Protein AF-A0A6J7S7T4-F1 (afdb_monomer_lite)

InterPro domains:
  IPR004360 Glyoxalase/fosfomycin resistance/dioxygenase domain [PF00903] (2-105)
  IPR029068 Glyoxalase/Bleomycin resistance protein/Dihydroxybiphenyl dioxygenase [G3DSA:3.10.180.10] (1-123)
  IPR029068 Glyoxalase/Bleomycin resistance protein/Dihydroxybiphenyl dioxygenase [SSF54593] (2-118)

Organism: NCBI:txid449393

pLDDT: mean 90.46, std 8.48, range [56.72, 97.5]

Foldseek 3Di:
DFADPVLQCCQCVVLVVWAWDDWDKDADDVSCVVVVHDHGKMKIKIKTAHPPRPVRIDIDIHIDNHDDDDPPPDPDDQAEDEGEDQDQVSSVVSCVVSVWADPDPQWTQHGPRHIYGYHHDHD

Structure (mmCIF, N/CA/C/O backbone):
data_AF-A0A6J7S7T4-F1
#
_entry.id   AF-A0A6J7S7T4-F1
#
loop_
_atom_site.group_PDB
_atom_site.id
_atom_site.type_symbol
_atom_site.label_atom_id
_atom_site.label_alt_id
_atom_site.label_comp_id
_atom_site.label_asym_id
_atom_site.label_entity_id
_atom_site.label_seq_id
_atom_site.pdbx_PDB_ins_code
_atom_site.Cartn_x
_atom_site.Cartn_y
_atom_site.Cartn_z
_atom_site.occupancy
_atom_site.B_iso_or_equiv
_atom_site.auth_seq_id
_atom_site.auth_comp_id
_atom_site.auth_asym_id
_atom_site.auth_atom_id
_atom_site.pdbx_PDB_model_num
ATOM 1 N N . MET A 1 1 ? 7.032 -1.133 -2.677 1.00 86.56 1 MET A N 1
ATOM 2 C CA . MET A 1 1 ? 7.045 -1.906 -3.933 1.00 86.56 1 MET A CA 1
ATOM 3 C C . MET A 1 1 ? 5.942 -2.928 -3.867 1.00 86.56 1 MET A C 1
ATOM 5 O O . MET A 1 1 ? 5.854 -3.597 -2.847 1.00 86.56 1 MET A O 1
ATOM 9 N N . VAL A 1 2 ? 5.114 -3.014 -4.901 1.00 89.94 2 VAL A N 1
ATOM 10 C CA . VAL A 1 2 ? 4.042 -4.012 -5.020 1.00 89.94 2 VAL A CA 1
ATOM 11 C C . VAL A 1 2 ? 4.077 -4.605 -6.422 1.00 89.94 2 VAL A C 1
ATOM 13 O O . VAL A 1 2 ? 4.556 -3.954 -7.348 1.00 89.94 2 VAL A O 1
ATOM 16 N N . GLU A 1 3 ? 3.615 -5.841 -6.576 1.00 88.12 3 GLU A N 1
ATOM 17 C CA . GLU A 1 3 ? 3.500 -6.459 -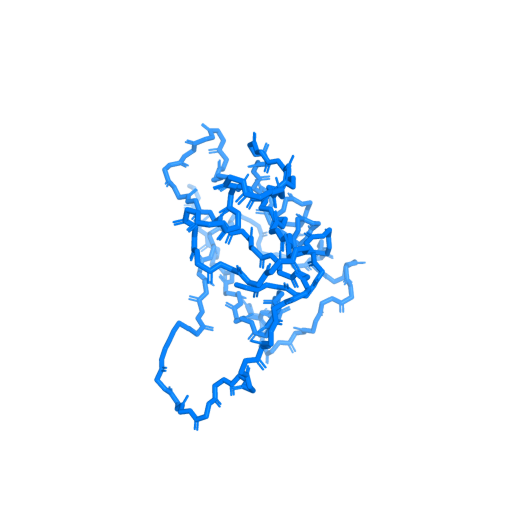7.902 1.00 88.12 3 GLU A CA 1
ATOM 18 C C . GLU A 1 3 ? 2.234 -5.977 -8.608 1.00 88.12 3 GLU A C 1
ATOM 20 O O . GLU A 1 3 ? 2.299 -5.554 -9.760 1.00 88.12 3 GLU A O 1
ATOM 25 N N . ASP A 1 4 ? 1.127 -5.944 -7.866 1.00 91.31 4 ASP A N 1
ATOM 26 C CA . ASP A 1 4 ? -0.177 -5.472 -8.307 1.00 91.31 4 ASP A CA 1
ATOM 27 C C . ASP A 1 4 ? -0.539 -4.162 -7.582 1.00 91.31 4 ASP A C 1
ATOM 29 O O . ASP A 1 4 ? -0.734 -4.121 -6.362 1.00 91.31 4 ASP A O 1
ATOM 33 N N . VAL A 1 5 ? -0.576 -3.063 -8.341 1.00 95.69 5 VAL A N 1
ATOM 34 C CA . VAL A 1 5 ? -0.928 -1.733 -7.821 1.00 95.69 5 VAL A CA 1
ATOM 35 C C . VAL A 1 5 ? -2.427 -1.626 -7.558 1.00 95.69 5 VAL A C 1
ATOM 37 O O . VAL A 1 5 ? -2.815 -0.977 -6.589 1.00 95.69 5 VAL A O 1
ATOM 40 N N . ASP A 1 6 ? -3.267 -2.279 -8.359 1.00 95.06 6 ASP A N 1
ATOM 41 C CA . ASP A 1 6 ? -4.720 -2.218 -8.209 1.00 95.06 6 ASP A CA 1
ATOM 42 C C . ASP A 1 6 ? -5.155 -2.923 -6.924 1.00 95.06 6 ASP A C 1
ATOM 44 O O . ASP A 1 6 ? -5.933 -2.367 -6.144 1.00 95.06 6 ASP A O 1
ATOM 48 N N . GLN A 1 7 ? -4.562 -4.086 -6.633 1.00 93.94 7 GLN A N 1
ATOM 49 C CA . GLN A 1 7 ? -4.757 -4.776 -5.359 1.00 93.94 7 GLN A CA 1
ATOM 50 C C . GLN A 1 7 ? -4.326 -3.896 -4.176 1.00 93.94 7 GLN A C 1
ATOM 52 O O . GLN A 1 7 ? -5.034 -3.805 -3.170 1.00 93.94 7 GLN A O 1
ATOM 57 N N . ALA A 1 8 ? -3.182 -3.213 -4.287 1.00 95.56 8 ALA A N 1
ATOM 58 C CA . ALA A 1 8 ? -2.694 -2.339 -3.225 1.00 95.56 8 ALA A CA 1
ATOM 59 C C . ALA A 1 8 ? -3.595 -1.114 -3.007 1.00 95.56 8 ALA A C 1
ATOM 61 O O . ALA A 1 8 ? -3.869 -0.741 -1.863 1.00 95.56 8 ALA A O 1
ATOM 62 N N . ILE A 1 9 ? -4.099 -0.513 -4.089 1.00 96.12 9 ILE A N 1
ATOM 63 C CA . ILE A 1 9 ? -5.076 0.574 -4.018 1.00 96.12 9 ILE A CA 1
ATOM 64 C C . ILE A 1 9 ? -6.353 0.080 -3.340 1.00 96.12 9 ILE A C 1
ATOM 66 O O . ILE A 1 9 ? -6.806 0.742 -2.411 1.00 96.12 9 ILE A O 1
ATOM 70 N N . ALA A 1 10 ? -6.919 -1.057 -3.752 1.00 95.25 10 ALA A N 1
ATOM 71 C CA . ALA A 1 10 ? -8.136 -1.600 -3.147 1.00 95.25 10 ALA A CA 1
ATOM 72 C C . ALA A 1 10 ? -7.955 -1.838 -1.639 1.00 95.25 10 ALA A C 1
ATOM 74 O O . ALA A 1 10 ? -8.772 -1.396 -0.831 1.00 95.25 10 ALA A O 1
ATOM 75 N N . PHE A 1 11 ? -6.825 -2.430 -1.242 1.00 96.00 11 PHE A N 1
ATOM 76 C CA . PHE A 1 11 ? -6.500 -2.672 0.162 1.00 96.00 11 PHE A CA 1
ATOM 77 C C . PHE A 1 11 ? -6.512 -1.380 0.996 1.00 96.00 11 PHE A C 1
ATOM 79 O O . PHE A 1 11 ? -7.217 -1.282 2.000 1.00 96.00 11 PHE A O 1
ATOM 86 N N . PHE A 1 12 ? -5.752 -0.358 0.595 1.00 95.50 12 PHE A N 1
ATOM 87 C CA . PHE A 1 12 ? -5.589 0.843 1.421 1.00 95.50 12 PHE A CA 1
ATOM 88 C C . PHE A 1 12 ? -6.704 1.880 1.234 1.00 95.50 12 PHE A C 1
ATOM 90 O O . PHE A 1 12 ? -7.017 2.604 2.180 1.00 95.50 12 PHE A O 1
ATOM 97 N N . ARG A 1 13 ? -7.317 1.962 0.048 1.00 94.62 13 ARG A N 1
ATOM 98 C CA . ARG A 1 13 ? -8.420 2.887 -0.251 1.00 94.62 13 ARG A CA 1
ATOM 99 C C . ARG A 1 13 ? -9.757 2.332 0.221 1.00 94.62 13 ARG A C 1
ATOM 101 O O . ARG A 1 13 ? -10.435 2.986 1.007 1.00 94.62 13 ARG A O 1
ATOM 108 N N . ASP A 1 14 ? -10.127 1.148 -0.259 1.00 93.50 14 ASP A N 1
ATOM 109 C CA . ASP A 1 14 ? -11.489 0.634 -0.109 1.00 93.50 14 ASP A CA 1
ATOM 110 C C . ASP A 1 14 ? -11.710 0.019 1.278 1.00 93.50 14 ASP A C 1
ATOM 112 O O . ASP A 1 14 ? -12.694 0.349 1.939 1.00 93.50 14 ASP A O 1
ATOM 116 N N . ALA A 1 15 ? -10.761 -0.782 1.775 1.00 92.88 15 ALA A N 1
ATOM 117 C CA . ALA A 1 15 ? -10.825 -1.311 3.141 1.00 92.88 15 ALA A CA 1
ATOM 118 C C . ALA A 1 15 ? -10.173 -0.376 4.175 1.00 92.88 15 ALA A C 1
ATOM 120 O O . ALA A 1 15 ? -10.724 -0.156 5.254 1.00 92.88 15 ALA A O 1
ATOM 121 N N . GLY A 1 16 ? -9.022 0.214 3.839 1.00 92.69 16 GLY A N 1
ATOM 122 C CA . GLY A 1 16 ? -8.248 1.072 4.744 1.00 92.69 16 GLY A CA 1
ATOM 123 C C . GLY A 1 16 ? -8.729 2.523 4.875 1.00 92.69 16 GLY A C 1
ATOM 124 O O . GLY A 1 16 ? -8.212 3.255 5.719 1.00 92.69 16 GLY A O 1
ATOM 125 N N . GLY A 1 17 ? -9.689 2.964 4.056 1.00 92.44 17 GLY A N 1
ATOM 126 C CA . GLY A 1 17 ? -10.276 4.307 4.133 1.00 92.44 17 GLY A CA 1
ATOM 127 C C . GLY A 1 17 ? -9.344 5.455 3.719 1.00 92.44 17 GLY A C 1
ATOM 128 O O . GLY A 1 17 ? -9.637 6.620 3.996 1.00 92.44 17 GLY A 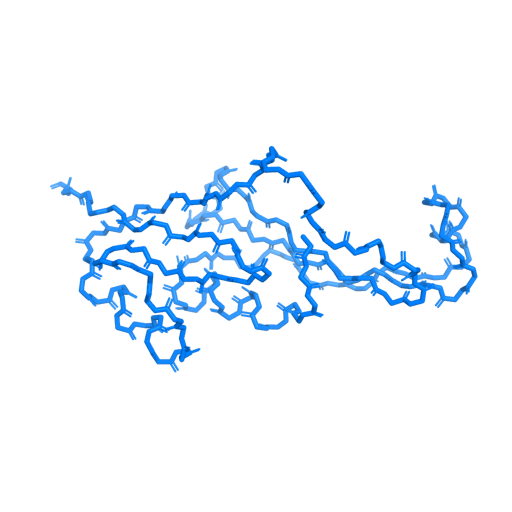O 1
ATOM 129 N N . MET A 1 18 ? -8.211 5.163 3.074 1.00 94.50 18 MET A N 1
ATOM 130 C CA . MET A 1 18 ? -7.329 6.192 2.520 1.00 94.50 18 MET A CA 1
ATOM 131 C C . MET A 1 18 ? -7.901 6.788 1.229 1.00 94.50 18 MET A C 1
ATOM 133 O O . MET A 1 18 ? -8.746 6.206 0.558 1.00 94.50 18 MET A O 1
ATOM 137 N N . THR A 1 19 ? -7.415 7.966 0.842 1.00 94.75 19 THR A N 1
ATOM 138 C CA . THR A 1 19 ? -7.809 8.645 -0.399 1.00 94.75 19 THR A CA 1
ATOM 139 C C . THR A 1 19 ? -6.722 8.504 -1.457 1.00 94.75 19 THR A C 1
ATOM 141 O O . THR A 1 19 ? -5.588 8.921 -1.223 1.00 94.75 19 THR A O 1
ATOM 144 N N . LEU A 1 20 ? -7.068 7.980 -2.637 1.00 95.31 20 LEU A N 1
ATOM 145 C CA . LEU A 1 20 ? -6.192 7.990 -3.813 1.00 95.31 20 LEU A CA 1
ATOM 146 C C . LEU A 1 20 ? -6.051 9.423 -4.348 1.00 95.31 20 LEU A C 1
ATOM 148 O O . LEU A 1 20 ? -7.042 10.073 -4.671 1.00 95.31 20 LEU A O 1
ATOM 152 N N . LEU A 1 21 ? -4.817 9.916 -4.422 1.00 95.06 21 LEU A N 1
ATOM 153 C CA . LEU A 1 21 ? -4.485 11.250 -4.924 1.00 95.06 21 LEU A CA 1
ATOM 154 C C . LEU A 1 21 ? -4.009 11.226 -6.377 1.00 95.06 21 LEU A C 1
ATOM 156 O O . LEU A 1 21 ? -4.266 12.173 -7.116 1.00 95.06 21 LEU A O 1
ATOM 160 N N . PHE A 1 22 ? -3.286 10.177 -6.763 1.00 95.38 22 PHE A N 1
ATOM 161 C CA . PHE A 1 22 ? -2.698 10.018 -8.089 1.00 95.38 22 PHE A CA 1
ATOM 162 C C . PHE A 1 22 ? -2.517 8.532 -8.401 1.00 95.38 22 PHE A C 1
ATOM 164 O O . PHE A 1 22 ? -2.124 7.780 -7.513 1.00 95.38 22 PHE A O 1
ATOM 171 N N . ASP A 1 23 ? -2.767 8.142 -9.648 1.00 97.19 23 ASP A N 1
ATOM 172 C CA . ASP A 1 23 ? -2.395 6.854 -10.242 1.00 97.19 23 ASP A CA 1
ATOM 173 C C . ASP A 1 23 ? -1.958 7.130 -11.682 1.00 97.19 23 ASP A C 1
ATOM 175 O O . ASP A 1 23 ? -2.681 7.787 -12.438 1.00 97.19 23 ASP A O 1
ATOM 179 N N . GLY A 1 24 ? -0.757 6.699 -12.046 1.00 96.31 24 GLY A N 1
ATOM 180 C CA . GLY A 1 24 ? -0.212 6.961 -13.367 1.00 96.31 24 GLY A CA 1
ATOM 181 C C . GLY A 1 24 ? 1.015 6.128 -13.688 1.00 96.31 24 GLY A C 1
ATOM 182 O O . GLY A 1 24 ? 1.668 5.566 -12.810 1.00 96.31 24 GLY A O 1
ATOM 183 N N . VAL A 1 25 ? 1.330 6.076 -14.979 1.00 96.50 25 VAL A N 1
ATOM 184 C CA . VAL A 1 25 ? 2.500 5.378 -15.513 1.00 96.50 25 VAL A CA 1
ATOM 185 C C . VAL A 1 25 ? 3.505 6.403 -16.025 1.00 96.50 25 VAL A C 1
ATOM 187 O O . VAL A 1 25 ? 3.160 7.298 -16.797 1.00 96.50 25 VAL A O 1
ATOM 190 N N . MET A 1 26 ? 4.750 6.262 -15.588 1.00 94.44 26 MET A N 1
ATOM 191 C CA . MET A 1 26 ? 5.906 6.995 -16.086 1.00 94.44 26 MET A CA 1
ATOM 192 C C . MET A 1 26 ? 6.721 6.064 -16.984 1.00 94.44 26 MET A C 1
ATOM 194 O O . MET A 1 26 ? 7.069 4.954 -16.581 1.00 94.44 26 MET A O 1
ATOM 198 N N . GLN A 1 27 ? 6.989 6.504 -18.211 1.00 95.31 27 GLN A N 1
ATOM 199 C CA . GLN A 1 27 ? 7.669 5.711 -19.237 1.00 95.31 27 GLN A CA 1
ATOM 200 C C . GLN A 1 27 ? 8.296 6.611 -20.308 1.00 95.31 27 GLN A C 1
ATOM 202 O O . GLN A 1 27 ? 7.928 7.786 -20.427 1.00 95.31 27 GLN A O 1
ATOM 207 N N . GLY A 1 28 ? 9.173 6.030 -21.128 1.00 95.06 28 GLY A N 1
ATOM 208 C CA . GLY A 1 28 ? 9.783 6.672 -22.288 1.00 95.06 28 GLY A CA 1
ATOM 209 C C . GLY A 1 28 ? 11.216 7.125 -22.036 1.00 95.06 28 GLY A C 1
ATOM 210 O O . GLY A 1 28 ? 11.619 7.343 -20.895 1.00 95.06 28 GLY A O 1
ATOM 211 N N . GLU A 1 29 ? 11.960 7.318 -23.127 1.00 95.56 29 GLU A N 1
ATOM 212 C CA . GLU A 1 29 ? 13.421 7.496 -23.124 1.00 95.56 29 GLU A CA 1
ATOM 213 C C . GLU A 1 29 ? 13.900 8.559 -22.126 1.00 95.56 29 GLU A C 1
ATOM 215 O O . GLU A 1 29 ? 14.801 8.304 -21.338 1.00 95.56 29 GLU A O 1
ATOM 220 N N . VAL A 1 30 ? 13.243 9.725 -22.073 1.00 93.25 30 VAL A N 1
ATOM 221 C CA . VAL A 1 30 ? 13.619 10.803 -21.138 1.00 93.25 30 VAL A CA 1
ATOM 222 C C . VAL A 1 30 ? 13.481 10.370 -19.675 1.00 93.25 30 VAL A C 1
ATOM 224 O O . VAL A 1 30 ? 14.322 10.710 -18.847 1.00 93.25 30 VAL A O 1
ATOM 227 N N . PHE A 1 31 ? 12.418 9.637 -19.333 1.00 91.50 31 PHE A N 1
ATOM 228 C CA . PHE A 1 31 ? 12.215 9.125 -17.978 1.00 91.50 31 PHE A CA 1
ATOM 229 C C . PHE A 1 31 ? 13.201 7.996 -17.660 1.00 91.50 31 PHE A C 1
ATOM 231 O O . PHE A 1 31 ? 13.801 7.992 -16.585 1.00 91.50 31 PHE A O 1
ATOM 238 N N . GLU A 1 32 ? 13.389 7.078 -18.606 1.00 94.25 32 GLU A N 1
ATOM 239 C CA . GLU A 1 32 ? 14.312 5.950 -18.496 1.00 94.25 32 GLU A CA 1
ATOM 240 C C . GLU A 1 32 ? 15.745 6.440 -18.248 1.00 94.25 32 GLU A C 1
ATOM 242 O O . GLU A 1 32 ? 16.372 6.036 -17.270 1.00 94.25 32 GLU A O 1
ATOM 247 N N . GLU A 1 33 ? 16.229 7.394 -19.047 1.00 93.25 33 GLU A N 1
ATOM 248 C CA . GLU A 1 33 ? 17.543 8.019 -18.873 1.00 93.25 33 GLU A CA 1
ATOM 249 C C . GLU A 1 33 ? 17.657 8.768 -17.540 1.00 93.25 33 GLU A C 1
ATOM 251 O O . GLU A 1 33 ? 18.663 8.642 -16.841 1.00 93.25 33 GLU A O 1
ATOM 256 N N . MET A 1 34 ? 16.623 9.528 -17.162 1.00 91.62 34 MET A N 1
ATOM 257 C CA . MET A 1 34 ? 16.624 10.326 -15.933 1.00 91.62 34 MET A CA 1
ATOM 258 C C . MET A 1 34 ? 16.719 9.463 -14.667 1.00 91.62 34 MET A C 1
ATOM 260 O O . MET A 1 34 ? 17.392 9.857 -13.714 1.00 91.62 34 MET A O 1
ATOM 264 N N . ILE A 1 35 ? 16.039 8.314 -14.634 1.00 89.62 35 ILE A N 1
ATOM 265 C CA . ILE A 1 35 ? 16.007 7.416 -13.468 1.00 89.62 35 ILE A CA 1
ATOM 266 C C . ILE A 1 35 ? 17.084 6.318 -13.557 1.00 89.62 35 ILE A C 1
ATOM 268 O O . ILE A 1 35 ? 17.385 5.659 -12.561 1.00 89.62 35 ILE A O 1
ATOM 272 N N . GLY A 1 36 ? 17.717 6.147 -14.722 1.00 90.38 36 GLY A N 1
ATOM 273 C CA . GLY A 1 36 ? 18.715 5.105 -14.969 1.00 90.38 36 GLY A CA 1
ATOM 274 C C . GLY A 1 36 ? 18.091 3.727 -15.193 1.00 90.38 36 GLY A C 1
ATOM 275 O O . GLY A 1 36 ? 18.664 2.713 -14.792 1.00 90.38 36 GLY A O 1
ATOM 276 N N . PHE A 1 37 ? 16.899 3.682 -15.784 1.00 91.56 37 PHE A N 1
ATOM 277 C CA . PHE A 1 37 ? 16.212 2.438 -16.103 1.00 91.56 37 PHE A CA 1
ATOM 278 C C . PHE A 1 37 ? 16.636 1.873 -17.460 1.00 91.56 37 PHE A C 1
ATOM 280 O O . PHE A 1 37 ? 17.062 2.621 -18.341 1.00 91.56 37 PHE A O 1
ATOM 287 N N . PRO A 1 38 ? 16.524 0.544 -17.644 1.00 92.38 38 PRO A N 1
ATOM 288 C CA . PRO A 1 38 ? 16.681 -0.069 -18.953 1.00 92.38 38 PRO A CA 1
ATOM 289 C C . PRO A 1 38 ? 15.707 0.528 -19.970 1.00 92.38 38 PRO A C 1
ATOM 291 O O . PRO A 1 38 ? 14.600 0.939 -19.620 1.00 92.38 38 PRO A O 1
ATOM 294 N N . SER A 1 39 ? 16.108 0.513 -21.241 1.00 94.12 39 SER A N 1
ATOM 295 C CA . SER A 1 39 ? 15.239 0.973 -22.321 1.00 94.12 39 SER A CA 1
ATOM 296 C C . SER A 1 39 ? 13.940 0.164 -22.371 1.00 94.12 39 SER A C 1
ATOM 298 O O . SER A 1 39 ? 13.969 -1.068 -22.301 1.00 94.12 39 SER A O 1
ATOM 300 N N . GLY A 1 40 ? 12.811 0.864 -22.495 1.00 93.19 40 GLY A N 1
ATOM 301 C CA . GLY A 1 40 ? 11.473 0.272 -22.520 1.00 93.19 40 GLY A CA 1
ATOM 302 C C . GLY A 1 40 ? 10.915 -0.120 -21.149 1.00 93.19 40 GLY A C 1
ATOM 303 O O . GLY A 1 40 ? 9.861 -0.754 -21.090 1.00 93.19 40 GLY A O 1
ATOM 304 N N . ALA A 1 41 ? 11.597 0.225 -20.054 1.00 94.88 41 ALA A N 1
ATOM 305 C CA . ALA A 1 41 ? 11.067 0.044 -18.710 1.00 94.88 41 ALA A CA 1
ATOM 306 C C . ALA A 1 41 ? 9.980 1.079 -18.380 1.00 94.88 41 ALA A C 1
ATOM 308 O O . ALA A 1 41 ? 9.984 2.212 -18.865 1.00 94.88 41 ALA A O 1
ATOM 309 N N . SER A 1 42 ? 9.067 0.706 -17.488 1.00 93.75 42 SER A N 1
ATOM 310 C CA . SER A 1 42 ? 8.010 1.594 -17.004 1.00 93.75 42 SER A CA 1
ATOM 311 C C . SER A 1 42 ? 7.867 1.514 -15.486 1.00 93.75 42 SER A C 1
ATOM 313 O O . SER A 1 42 ? 8.249 0.532 -14.840 1.00 93.75 42 SER A O 1
ATOM 315 N N . LEU A 1 43 ? 7.326 2.582 -14.903 1.00 94.44 43 LEU A N 1
ATOM 316 C CA . LEU A 1 43 ? 6.984 2.673 -13.490 1.00 94.44 43 LEU A CA 1
ATOM 317 C C . LEU A 1 43 ? 5.523 3.101 -13.358 1.00 94.44 43 LEU A C 1
ATOM 319 O O . LEU A 1 43 ? 5.171 4.222 -13.724 1.00 94.44 43 LEU A O 1
ATOM 323 N N . ARG A 1 44 ? 4.681 2.246 -12.777 1.00 95.81 44 ARG A N 1
ATOM 324 C CA . ARG A 1 44 ? 3.357 2.648 -12.291 1.00 95.81 44 ARG A CA 1
ATOM 325 C C . ARG A 1 44 ? 3.461 3.138 -10.851 1.00 95.81 44 ARG A C 1
ATOM 327 O O . ARG A 1 44 ? 3.965 2.409 -9.994 1.00 95.81 44 ARG A O 1
ATOM 334 N N . ILE A 1 45 ? 2.957 4.342 -10.587 1.00 95.62 45 ILE A N 1
ATOM 335 C CA . ILE A 1 45 ? 2.918 4.955 -9.256 1.00 95.62 45 ILE A CA 1
ATOM 336 C C . ILE A 1 45 ? 1.476 5.210 -8.846 1.00 95.62 45 ILE A C 1
ATOM 338 O O . ILE A 1 45 ? 0.717 5.799 -9.612 1.00 95.62 45 ILE A O 1
ATOM 342 N N . ALA A 1 46 ? 1.141 4.863 -7.605 1.00 97.50 46 ALA A N 1
ATOM 343 C CA . ALA A 1 46 ? -0.088 5.303 -6.960 1.00 97.50 46 ALA A CA 1
ATOM 344 C C . ALA A 1 46 ? 0.207 5.975 -5.614 1.00 97.50 46 ALA A C 1
ATOM 346 O O . ALA A 1 46 ? 0.883 5.405 -4.759 1.00 97.50 46 ALA A O 1
ATOM 347 N N . PHE A 1 47 ? -0.325 7.180 -5.413 1.00 96.44 47 PHE A N 1
ATOM 348 C CA . PHE A 1 47 ? -0.191 7.942 -4.172 1.00 96.44 47 PHE A CA 1
ATOM 349 C C . PHE A 1 47 ? -1.506 7.988 -3.419 1.00 96.44 47 PHE A C 1
ATOM 351 O O . PHE A 1 47 ? -2.515 8.451 -3.951 1.00 96.44 47 PHE A O 1
ATOM 358 N N . LEU A 1 48 ? -1.476 7.590 -2.153 1.00 96.38 48 LEU A N 1
ATOM 359 C CA . LEU A 1 48 ? -2.608 7.680 -1.246 1.00 96.38 48 LEU A CA 1
ATOM 360 C C . LEU A 1 48 ? -2.262 8.581 -0.060 1.00 96.38 48 LEU A C 1
ATOM 362 O O . LEU A 1 48 ? -1.121 8.623 0.404 1.00 96.38 48 LEU A O 1
ATOM 366 N N . ALA A 1 49 ? -3.265 9.278 0.460 1.00 95.69 49 ALA A N 1
ATOM 367 C CA . ALA A 1 49 ? -3.176 10.026 1.708 1.00 95.69 49 ALA A CA 1
ATOM 368 C C . ALA A 1 49 ? -4.215 9.544 2.716 1.00 95.69 49 ALA A C 1
ATOM 370 O O . ALA A 1 49 ? -5.230 8.950 2.347 1.00 95.69 49 ALA A O 1
ATOM 371 N N . GLY A 1 50 ? -3.964 9.824 3.994 1.00 91.38 50 GLY A N 1
ATOM 372 C CA . GLY A 1 50 ? -4.957 9.621 5.039 1.00 91.38 50 GLY A CA 1
ATOM 373 C C . GLY A 1 50 ? -6.244 10.422 4.777 1.00 91.38 50 GLY A C 1
ATOM 374 O O . GLY A 1 50 ? -6.259 11.309 3.910 1.00 91.38 50 GLY A O 1
ATOM 375 N N . PRO A 1 51 ? -7.320 10.128 5.530 1.00 83.69 51 PRO A N 1
ATOM 376 C CA . PRO A 1 51 ? -8.596 10.829 5.414 1.00 83.69 51 PRO A CA 1
ATOM 377 C C . PRO A 1 51 ? -8.418 12.351 5.382 1.00 83.69 51 PRO A C 1
ATOM 379 O O . PRO A 1 51 ? -7.529 12.894 6.040 1.00 83.69 51 PRO A O 1
ATOM 382 N N . GLU A 1 52 ? -9.224 13.033 4.566 1.00 85.00 52 GLU A N 1
ATOM 383 C CA . GLU A 1 52 ? -9.170 14.495 4.384 1.00 85.00 52 GLU A CA 1
ATOM 384 C C . GLU A 1 52 ? -7.798 15.039 3.939 1.00 85.00 52 GLU A C 1
ATOM 386 O O . GLU A 1 52 ? -7.477 16.209 4.145 1.00 85.00 52 GLU A O 1
ATOM 391 N N . LYS A 1 53 ? -6.981 14.206 3.277 1.00 83.81 53 LYS A N 1
ATOM 392 C CA . LYS A 1 53 ? -5.610 14.540 2.850 1.00 83.81 53 LYS A CA 1
ATOM 393 C C . LYS A 1 53 ? -4.674 14.846 4.025 1.00 83.81 53 LYS A C 1
ATOM 395 O O . LYS A 1 53 ? -3.744 15.647 3.889 1.00 83.81 53 LYS A O 1
ATOM 400 N N . ALA A 1 54 ? -4.892 14.183 5.162 1.00 85.69 54 ALA A N 1
ATOM 401 C CA . ALA A 1 54 ? -3.959 14.187 6.281 1.00 85.69 54 ALA A CA 1
ATOM 402 C C . ALA A 1 54 ? -2.522 13.847 5.815 1.00 85.69 54 ALA A C 1
ATOM 404 O O . ALA A 1 54 ? -2.334 13.115 4.839 1.00 85.69 54 ALA A O 1
ATOM 405 N N . PRO A 1 55 ? -1.477 14.351 6.498 1.00 82.69 55 PRO A N 1
ATOM 406 C CA . PRO A 1 55 ? -0.093 14.263 6.025 1.00 82.69 55 PRO A CA 1
ATOM 407 C C . PRO A 1 55 ? 0.477 12.838 5.944 1.00 82.69 55 PRO A C 1
ATOM 409 O O . PRO A 1 55 ? 1.517 12.654 5.315 1.00 82.69 55 PRO A O 1
ATOM 412 N N . ALA A 1 56 ? -0.177 11.838 6.543 1.00 86.38 56 ALA A N 1
ATOM 413 C CA . ALA A 1 56 ? 0.194 10.437 6.368 1.00 86.38 56 ALA A CA 1
ATOM 414 C C . ALA A 1 56 ? -0.035 10.011 4.910 1.00 86.38 56 ALA A C 1
ATOM 416 O O . ALA A 1 56 ? -1.149 10.118 4.398 1.00 86.38 56 ALA A O 1
ATOM 417 N N . ARG A 1 57 ? 1.023 9.542 4.241 1.00 91.94 57 ARG A N 1
ATOM 418 C CA . ARG A 1 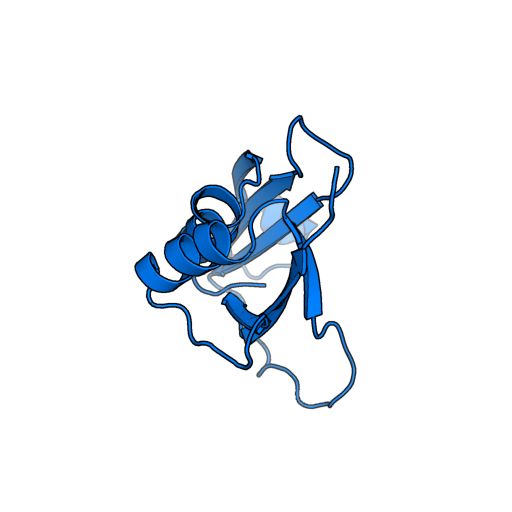57 ? 1.005 9.178 2.819 1.00 91.94 57 ARG A CA 1
ATOM 419 C C . ARG A 1 57 ? 1.620 7.808 2.600 1.00 91.94 57 ARG A C 1
ATOM 421 O O . ARG A 1 57 ? 2.565 7.438 3.294 1.00 91.94 57 ARG A O 1
ATOM 428 N N . ILE A 1 58 ? 1.097 7.100 1.609 1.00 93.62 58 ILE A N 1
ATOM 429 C CA . ILE A 1 58 ? 1.663 5.853 1.101 1.00 93.62 58 ILE A CA 1
ATOM 430 C C . ILE A 1 58 ? 1.825 5.996 -0.409 1.00 93.62 58 ILE A C 1
ATOM 432 O O . ILE A 1 58 ? 0.931 6.489 -1.094 1.00 93.62 58 ILE A O 1
ATOM 436 N N . GLU A 1 59 ? 2.979 5.570 -0.906 1.00 95.19 59 GLU A N 1
ATOM 437 C CA . GLU A 1 59 ? 3.284 5.493 -2.328 1.00 95.19 59 GLU A CA 1
ATOM 438 C C . GLU A 1 59 ? 3.505 4.028 -2.708 1.00 95.19 59 GLU A C 1
ATOM 440 O O . GLU A 1 59 ? 4.345 3.332 -2.125 1.00 95.19 59 GLU A O 1
ATOM 445 N N . PHE A 1 60 ? 2.742 3.559 -3.689 1.00 94.81 60 PHE A N 1
ATOM 446 C CA . PHE A 1 60 ? 2.969 2.282 -4.344 1.00 94.81 60 PHE A CA 1
ATOM 447 C C . PHE A 1 60 ? 3.722 2.511 -5.636 1.00 94.81 60 PHE A C 1
ATOM 449 O O . PHE A 1 60 ? 3.420 3.426 -6.392 1.00 94.81 60 PHE A O 1
ATOM 456 N N . MET A 1 61 ? 4.677 1.629 -5.885 1.00 93.81 61 MET A N 1
ATOM 457 C CA . MET A 1 61 ? 5.464 1.595 -7.102 1.00 93.81 61 MET A CA 1
ATOM 458 C C . MET A 1 61 ? 5.477 0.154 -7.595 1.00 93.81 61 MET A C 1
ATOM 460 O O . MET A 1 61 ? 5.711 -0.762 -6.792 1.00 93.81 61 MET A O 1
ATOM 464 N N . SER A 1 62 ? 5.244 -0.025 -8.890 1.00 93.50 62 SER A N 1
ATOM 465 C CA . SER A 1 62 ? 5.460 -1.277 -9.614 1.00 93.50 62 SER A CA 1
ATOM 466 C C . SER A 1 62 ? 6.281 -0.987 -10.865 1.00 93.50 62 SER A C 1
ATOM 468 O O . SER A 1 62 ? 6.011 -0.020 -11.576 1.00 93.50 62 SER A O 1
ATOM 470 N N . PHE A 1 63 ? 7.307 -1.805 -11.097 1.00 91.56 63 PHE A N 1
ATOM 471 C CA . PHE A 1 63 ? 8.203 -1.682 -12.246 1.00 91.56 63 PHE A CA 1
ATOM 472 C C . PHE A 1 63 ? 7.945 -2.796 -13.250 1.00 91.56 63 PHE A C 1
ATOM 474 O O . PHE A 1 63 ? 7.849 -3.961 -12.850 1.00 91.56 63 PHE A O 1
ATOM 481 N N . GLU A 1 64 ? 7.959 -2.455 -14.532 1.00 91.56 64 GLU A N 1
ATOM 482 C CA . GLU A 1 64 ? 8.023 -3.408 -15.640 1.00 91.56 64 GLU A CA 1
ATOM 483 C C . GLU A 1 64 ? 9.325 -3.202 -16.420 1.00 91.56 64 GLU A C 1
ATOM 485 O O . GLU A 1 64 ? 9.830 -2.085 -16.521 1.00 91.56 64 GLU A O 1
ATOM 490 N N . GLY A 1 65 ? 9.906 -4.285 -16.944 1.00 89.19 65 GLY A N 1
ATOM 491 C CA . GLY A 1 65 ? 11.168 -4.222 -17.696 1.00 89.19 65 GLY A CA 1
ATOM 492 C C . GLY A 1 65 ? 12.428 -3.990 -16.847 1.00 89.19 65 GLY A C 1
ATOM 493 O O . GLY A 1 65 ? 13.514 -3.843 -17.400 1.00 89.19 65 GLY A O 1
ATOM 494 N N . VAL A 1 66 ? 12.311 -3.993 -15.515 1.00 87.06 66 VAL A N 1
ATOM 495 C CA . VAL A 1 66 ? 13.439 -3.884 -14.574 1.00 87.06 66 VAL A CA 1
ATOM 496 C C . VAL A 1 66 ? 13.651 -5.221 -13.868 1.00 87.06 66 VAL A C 1
ATOM 498 O O . VAL A 1 66 ? 12.699 -5.811 -13.352 1.00 87.06 66 VAL A O 1
ATOM 501 N N . GLU A 1 67 ? 14.899 -5.694 -13.811 1.00 82.38 67 GLU A N 1
ATOM 502 C CA . GLU A 1 67 ? 15.247 -6.881 -13.029 1.00 82.38 67 GLU A CA 1
ATOM 503 C C . GLU A 1 67 ? 15.032 -6.594 -11.537 1.00 82.38 67 GLU A C 1
ATOM 505 O O . GLU A 1 67 ? 15.642 -5.696 -10.953 1.00 82.38 67 GLU A O 1
ATOM 510 N N . ARG A 1 68 ? 14.124 -7.348 -10.914 1.00 75.50 68 ARG A N 1
ATOM 511 C CA . ARG A 1 68 ? 13.862 -7.244 -9.480 1.00 75.50 68 ARG A CA 1
ATOM 512 C C . ARG A 1 68 ? 14.863 -8.127 -8.750 1.00 75.50 68 ARG A C 1
ATOM 514 O O . ARG A 1 68 ? 14.966 -9.315 -9.045 1.00 75.50 68 ARG A O 1
ATOM 521 N N . SER A 1 69 ? 15.574 -7.573 -7.773 1.00 70.38 69 SER A N 1
ATOM 522 C CA . SER A 1 69 ? 16.319 -8.415 -6.843 1.00 70.38 69 SER A CA 1
ATOM 523 C C . SER A 1 69 ? 15.340 -9.257 -6.022 1.00 70.38 69 SER A C 1
ATOM 525 O O . SER A 1 69 ? 14.264 -8.787 -5.643 1.00 70.38 69 SER A O 1
ATOM 527 N N . GLU A 1 70 ? 15.704 -10.513 -5.749 1.00 65.50 70 GLU A N 1
ATOM 528 C CA . GLU A 1 70 ? 14.968 -11.340 -4.791 1.00 65.50 70 GLU A CA 1
ATOM 529 C C . GLU A 1 70 ? 14.823 -10.563 -3.475 1.00 65.50 70 GLU A C 1
ATOM 531 O O . GLU A 1 70 ? 15.810 -10.035 -2.949 1.00 65.50 70 GLU A O 1
ATOM 536 N N . GLY A 1 71 ? 13.581 -10.457 -2.989 1.00 62.78 71 GLY A N 1
ATOM 537 C CA . GLY A 1 71 ? 13.224 -9.688 -1.797 1.00 62.78 71 GLY A CA 1
ATOM 538 C C . GLY A 1 71 ? 13.996 -10.103 -0.538 1.00 62.78 71 GLY A C 1
ATOM 539 O O . GLY A 1 71 ? 14.740 -11.078 -0.549 1.00 62.78 71 GLY A O 1
ATOM 540 N N . ARG A 1 72 ? 13.821 -9.322 0.545 1.00 58.88 72 ARG A N 1
ATOM 541 C CA . ARG A 1 72 ? 14.457 -9.452 1.882 1.00 58.88 72 ARG A CA 1
ATOM 542 C C . ARG A 1 72 ? 15.369 -10.685 2.042 1.00 58.88 72 ARG A C 1
ATOM 544 O O . ARG A 1 72 ? 14.946 -11.727 2.533 1.00 58.88 72 ARG A O 1
ATOM 551 N N . LYS A 1 73 ? 16.648 -10.540 1.684 1.00 56.72 73 LYS A N 1
ATOM 552 C CA . LYS A 1 73 ? 17.688 -11.515 2.066 1.00 56.72 73 LYS A CA 1
ATOM 553 C C . LYS A 1 73 ? 18.074 -11.377 3.543 1.00 56.72 73 LYS A C 1
ATOM 555 O O . LYS A 1 73 ? 18.527 -12.341 4.150 1.00 56.72 73 LYS A O 1
ATOM 560 N N . ASP A 1 74 ? 17.784 -10.211 4.127 1.00 60.97 74 ASP A N 1
ATOM 561 C CA . ASP A 1 74 ? 18.097 -9.852 5.507 1.00 60.97 74 ASP A CA 1
ATOM 562 C C . ASP A 1 74 ? 16.835 -9.538 6.331 1.00 60.97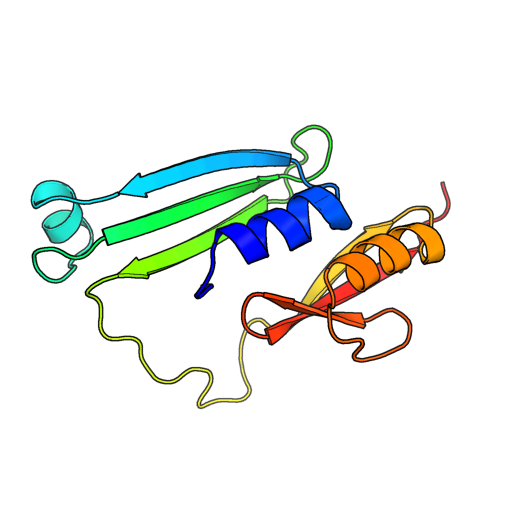 74 ASP A C 1
ATOM 564 O O . ASP A 1 74 ? 15.828 -9.033 5.829 1.00 60.97 74 ASP A O 1
ATOM 568 N N . ASN A 1 75 ? 16.905 -9.768 7.645 1.00 65.81 75 ASN A N 1
ATOM 569 C CA . ASN A 1 75 ? 15.799 -9.523 8.585 1.00 65.81 75 ASN A CA 1
ATOM 570 C C . ASN A 1 75 ? 15.577 -8.037 8.945 1.00 65.81 75 ASN A C 1
ATOM 572 O O . ASN A 1 75 ? 14.725 -7.727 9.781 1.00 65.81 75 ASN A O 1
ATOM 576 N N . ILE A 1 76 ? 16.314 -7.107 8.333 1.00 77.56 76 ILE A N 1
ATOM 577 C CA . ILE A 1 76 ? 16.306 -5.677 8.674 1.00 77.56 76 ILE A CA 1
ATOM 578 C C . ILE A 1 76 ? 15.565 -4.885 7.587 1.00 77.56 76 ILE A C 1
ATOM 580 O O . ILE A 1 76 ? 15.862 -5.015 6.406 1.00 77.56 76 ILE A O 1
ATOM 584 N N . GLY A 1 77 ? 14.598 -4.049 7.984 1.00 79.69 77 GLY A N 1
ATOM 585 C CA . GLY A 1 77 ? 13.868 -3.153 7.077 1.00 79.69 77 GLY A CA 1
ATOM 586 C C . GLY A 1 77 ? 12.457 -2.804 7.559 1.00 79.69 77 GLY A C 1
ATOM 587 O O . GLY A 1 77 ? 12.043 -3.208 8.650 1.00 79.69 77 GLY A O 1
ATOM 588 N N . ILE A 1 78 ? 11.692 -2.101 6.715 1.00 84.75 78 ILE A N 1
ATOM 589 C CA . ILE A 1 78 ? 10.269 -1.799 6.954 1.00 84.75 78 ILE A CA 1
ATOM 590 C C . ILE A 1 78 ? 9.500 -3.117 7.079 1.00 84.75 78 ILE A C 1
ATOM 592 O O . ILE A 1 78 ? 9.655 -4.006 6.241 1.00 84.75 78 ILE A O 1
ATOM 596 N N . ARG A 1 79 ? 8.727 -3.264 8.158 1.00 87.88 79 ARG A N 1
ATOM 597 C CA . ARG A 1 79 ? 8.009 -4.503 8.500 1.00 87.88 79 ARG A CA 1
ATOM 598 C C . ARG A 1 79 ? 6.506 -4.304 8.667 1.00 87.88 79 ARG A C 1
ATOM 600 O O . ARG A 1 79 ? 5.752 -5.213 8.342 1.00 87.88 79 ARG A O 1
ATOM 607 N N . ARG A 1 80 ? 6.083 -3.155 9.199 1.00 93.31 80 ARG A N 1
ATOM 608 C CA . ARG A 1 80 ? 4.700 -2.936 9.621 1.00 93.31 80 ARG A CA 1
ATOM 609 C C . ARG A 1 80 ? 4.252 -1.495 9.414 1.00 93.31 80 ARG A C 1
ATOM 611 O O . ARG A 1 80 ? 5.018 -0.575 9.697 1.00 93.31 80 ARG A O 1
ATOM 618 N N . ILE A 1 81 ? 3.005 -1.331 8.991 1.00 93.81 81 ILE A N 1
ATOM 619 C CA . ILE A 1 81 ? 2.247 -0.077 9.017 1.00 93.81 81 ILE A CA 1
ATOM 620 C C . ILE A 1 81 ? 1.189 -0.203 10.113 1.00 93.81 81 ILE A C 1
ATOM 622 O O . ILE A 1 81 ? 0.557 -1.246 10.252 1.00 93.81 81 ILE A O 1
ATOM 626 N N . VAL A 1 82 ? 1.006 0.850 10.908 1.00 95.19 82 VAL A N 1
ATOM 627 C CA . VAL A 1 82 ? -0.030 0.894 11.946 1.00 95.19 82 VAL A CA 1
ATOM 628 C C . VAL A 1 82 ? -1.076 1.920 11.536 1.00 95.19 82 VAL A C 1
ATOM 630 O O . VAL A 1 82 ? -0.730 3.073 11.275 1.00 95.19 82 VAL A O 1
ATOM 633 N N . MET A 1 83 ? -2.338 1.505 11.483 1.00 93.62 83 MET A N 1
ATOM 634 C CA . MET A 1 83 ? -3.477 2.356 11.147 1.00 93.62 83 MET A CA 1
ATOM 635 C C . MET A 1 83 ? -4.439 2.417 12.329 1.00 93.62 83 MET A C 1
ATOM 637 O O . MET A 1 83 ? -4.709 1.406 12.975 1.00 93.62 83 MET A O 1
ATOM 641 N N . SER A 1 84 ? -4.959 3.607 12.611 1.00 93.38 84 SER A N 1
ATOM 642 C CA . SER A 1 84 ? -5.979 3.786 13.642 1.00 93.38 84 SER A CA 1
ATOM 643 C C . SER A 1 84 ? -7.373 3.695 13.033 1.00 93.38 84 SER A C 1
ATOM 645 O O . SER A 1 84 ? -7.603 4.216 11.944 1.00 93.38 84 SER A O 1
ATOM 647 N N . THR A 1 85 ? -8.304 3.087 13.756 1.00 93.31 85 THR A N 1
ATOM 648 C CA . THR A 1 85 ? -9.725 3.026 13.400 1.00 93.31 85 THR A CA 1
ATOM 649 C C . THR A 1 85 ? -10.595 3.258 14.633 1.00 93.31 85 THR A C 1
ATOM 651 O O . THR A 1 85 ? -10.141 3.069 15.759 1.00 93.31 85 THR A O 1
ATOM 654 N N . THR A 1 86 ? -11.830 3.705 14.438 1.00 94.19 86 THR A N 1
ATOM 655 C CA . THR A 1 86 ? -12.824 3.860 15.511 1.00 94.19 86 THR A CA 1
ATOM 656 C C . THR A 1 86 ? -13.663 2.607 15.733 1.00 94.19 86 THR A C 1
ATOM 658 O O . THR A 1 86 ? -14.299 2.500 16.775 1.00 94.19 86 THR A O 1
ATOM 661 N N . ASP A 1 87 ? -13.678 1.692 14.762 1.00 94.88 87 ASP A N 1
ATOM 662 C CA . ASP A 1 87 ? -14.384 0.412 14.840 1.00 94.88 87 ASP A CA 1
ATOM 663 C C . ASP A 1 87 ? -13.498 -0.680 14.233 1.00 94.88 87 ASP A C 1
ATOM 665 O O . ASP A 1 87 ? -13.355 -0.802 13.008 1.00 94.88 87 ASP A O 1
ATOM 669 N N . LEU A 1 88 ? -12.840 -1.452 15.101 1.00 95.44 88 LEU A N 1
ATOM 670 C CA . LEU A 1 88 ? -11.934 -2.510 14.664 1.00 95.44 88 LEU A CA 1
ATOM 671 C C . LEU A 1 88 ? -12.671 -3.627 13.914 1.00 95.44 88 LEU A C 1
ATOM 673 O O . LEU A 1 88 ? -12.157 -4.123 12.911 1.00 95.44 88 LEU A O 1
ATOM 677 N N . ALA A 1 89 ? -13.862 -4.009 14.376 1.00 95.12 89 ALA A N 1
ATOM 678 C CA . ALA A 1 89 ? -14.616 -5.123 13.813 1.00 95.12 89 ALA A CA 1
ATOM 679 C C . ALA A 1 89 ? -15.125 -4.800 12.401 1.00 95.12 89 ALA A C 1
ATOM 681 O O . ALA A 1 89 ? -14.936 -5.600 11.484 1.00 95.12 89 ALA A O 1
ATOM 682 N N . GLU A 1 90 ? -15.706 -3.612 12.208 1.00 94.94 90 GLU A N 1
ATOM 683 C CA . GLU A 1 90 ? -16.161 -3.145 10.895 1.00 94.94 90 GLU A CA 1
ATOM 684 C C . GLU A 1 90 ? -14.986 -3.022 9.918 1.00 94.94 90 GLU A C 1
ATOM 686 O O . GLU A 1 90 ? -15.075 -3.432 8.760 1.00 94.94 90 GLU A O 1
ATOM 691 N N . THR A 1 91 ? -13.855 -2.489 10.386 1.00 95.25 91 THR A N 1
ATOM 692 C CA . THR A 1 91 ? -12.668 -2.311 9.541 1.00 95.25 91 THR A CA 1
ATOM 693 C C . THR A 1 91 ? -12.084 -3.656 9.111 1.00 95.25 91 THR A C 1
ATOM 695 O O . THR A 1 91 ? -11.787 -3.848 7.933 1.00 95.25 91 THR A O 1
ATOM 698 N N . LEU A 1 92 ? -11.955 -4.615 10.035 1.00 95.06 92 LEU A N 1
ATOM 699 C CA . LEU A 1 92 ? -11.472 -5.962 9.720 1.00 95.06 92 LEU A CA 1
ATOM 700 C C . LEU A 1 92 ? -12.387 -6.689 8.730 1.00 95.06 92 LEU A C 1
ATOM 702 O O . LEU A 1 92 ? -11.878 -7.358 7.834 1.00 95.06 92 LEU A O 1
ATOM 706 N N . ALA A 1 93 ? -13.711 -6.533 8.840 1.00 94.00 93 ALA A N 1
ATOM 707 C CA . ALA A 1 93 ? -14.655 -7.150 7.908 1.00 94.00 93 ALA A CA 1
ATOM 708 C C . ALA A 1 93 ? -14.386 -6.735 6.448 1.00 94.00 93 ALA A C 1
ATOM 710 O O . ALA A 1 93 ? -14.369 -7.591 5.566 1.00 94.00 93 ALA A O 1
ATOM 711 N N . LYS A 1 94 ? -14.061 -5.456 6.205 1.00 95.06 94 LYS A N 1
ATOM 712 C CA . LYS A 1 94 ? -13.707 -4.948 4.865 1.00 95.06 94 LYS A CA 1
ATOM 713 C C . LYS A 1 94 ? -12.435 -5.594 4.308 1.00 95.06 94 LYS A C 1
ATOM 715 O O . LYS A 1 94 ? -12.353 -5.874 3.119 1.00 95.06 94 LYS A O 1
ATOM 720 N N . PHE A 1 95 ? -11.442 -5.865 5.157 1.00 93.75 95 PHE A N 1
ATOM 721 C CA . PHE A 1 95 ? -10.228 -6.574 4.734 1.00 93.75 95 PHE A CA 1
ATOM 722 C C . PHE A 1 95 ? -10.474 -8.064 4.466 1.00 93.75 95 PHE A C 1
ATOM 724 O O . PHE A 1 95 ? -9.856 -8.636 3.569 1.00 93.75 95 PHE A O 1
ATOM 731 N N . VAL A 1 96 ? -11.394 -8.693 5.200 1.00 88.31 96 VAL A N 1
ATOM 732 C CA . VAL A 1 96 ? -11.802 -10.085 4.950 1.00 88.31 96 VAL A CA 1
ATOM 733 C C . VAL A 1 96 ? -12.513 -10.227 3.601 1.00 88.31 96 VAL A C 1
ATOM 735 O O . VAL A 1 96 ? -12.273 -11.206 2.901 1.00 88.31 96 VAL A O 1
ATOM 738 N N . GLU A 1 97 ? -13.328 -9.248 3.196 1.00 90.88 97 GLU A N 1
ATOM 739 C CA . GLU A 1 97 ? -13.965 -9.223 1.866 1.00 90.88 97 GLU A CA 1
ATOM 740 C C . GLU A 1 97 ? -12.949 -9.170 0.713 1.00 90.88 97 GLU A C 1
ATOM 742 O O . GLU A 1 97 ? -13.232 -9.652 -0.381 1.00 90.88 97 GLU A O 1
ATOM 747 N N . LEU A 1 98 ? -11.748 -8.640 0.968 1.00 89.62 98 LEU A N 1
ATOM 748 C CA . LEU A 1 98 ? -10.621 -8.637 0.031 1.00 89.62 98 LEU A CA 1
ATOM 749 C C . LEU A 1 98 ? -9.760 -9.912 0.114 1.00 89.62 98 LEU A C 1
ATOM 751 O O . LEU A 1 98 ? -8.642 -9.926 -0.397 1.00 89.62 98 LEU A O 1
ATOM 755 N N . GLU A 1 99 ? -10.240 -10.953 0.800 1.00 88.00 99 GLU A N 1
ATOM 756 C CA . GLU A 1 99 ? -9.542 -12.229 1.019 1.00 88.00 99 GLU A CA 1
ATOM 757 C C . GLU A 1 99 ? -8.145 -12.065 1.656 1.00 88.00 99 GLU A C 1
ATOM 759 O O . GLU A 1 99 ? -7.244 -12.885 1.462 1.00 88.00 99 GLU A O 1
ATOM 764 N N . CYS A 1 100 ? -7.947 -11.004 2.448 1.00 88.44 100 CYS A N 1
ATOM 765 C CA . CYS A 1 100 ? -6.670 -10.747 3.106 1.00 88.44 100 CYS A CA 1
ATOM 766 C C . CYS A 1 100 ? -6.386 -11.795 4.188 1.00 88.44 100 CYS A C 1
ATOM 768 O O . CYS A 1 100 ? -7.263 -12.191 4.962 1.00 88.44 100 CYS A O 1
ATOM 770 N N . ARG A 1 101 ? -5.123 -12.216 4.303 1.00 92.25 101 ARG A N 1
ATOM 771 C CA . ARG A 1 101 ? -4.716 -13.183 5.324 1.00 92.25 101 ARG A CA 1
ATOM 772 C C . ARG A 1 101 ? -4.584 -12.511 6.690 1.00 92.25 101 ARG A C 1
ATOM 774 O O . ARG A 1 101 ? -3.781 -11.599 6.878 1.00 92.25 101 ARG A O 1
ATOM 781 N N . MET A 1 102 ? -5.292 -13.041 7.683 1.00 94.50 102 MET A N 1
ATOM 782 C CA . MET A 1 102 ? -5.085 -12.682 9.088 1.00 94.50 102 MET A CA 1
ATOM 783 C C . MET A 1 102 ? -3.762 -13.268 9.608 1.00 94.50 102 MET A C 1
ATOM 785 O O . MET A 1 102 ? -3.508 -14.467 9.472 1.00 94.50 102 MET A O 1
ATOM 789 N N . ILE A 1 103 ? -2.936 -12.433 10.240 1.00 95.25 103 ILE A N 1
ATOM 790 C CA . ILE A 1 103 ? -1.702 -12.846 10.931 1.00 95.25 103 ILE A CA 1
ATOM 791 C C . ILE A 1 103 ? -1.977 -13.025 12.430 1.00 95.25 103 ILE A C 1
ATOM 793 O O . ILE A 1 103 ? -1.552 -14.010 13.032 1.00 95.25 103 ILE A O 1
ATOM 797 N N . SER A 1 104 ? -2.701 -12.080 13.029 1.00 95.38 104 SER A N 1
ATOM 798 C CA . SER A 1 104 ? -3.190 -12.132 14.412 1.00 95.38 104 SER A CA 1
ATOM 799 C C . SER A 1 104 ? -4.488 -11.330 14.542 1.00 95.38 104 SER A C 1
ATOM 801 O O . SER A 1 104 ? -4.965 -10.785 13.556 1.00 95.38 104 SER A O 1
ATOM 803 N N . GLU A 1 105 ? -5.050 -11.227 15.749 1.00 94.12 105 GLU A N 1
ATOM 804 C CA . GLU A 1 105 ? -6.360 -10.599 16.018 1.00 94.12 105 GLU A CA 1
ATOM 805 C C . GLU A 1 105 ? -6.577 -9.241 15.326 1.00 94.12 105 GLU A C 1
ATOM 807 O O . GLU A 1 105 ? -7.630 -9.013 14.743 1.00 94.12 105 GLU A O 1
ATOM 812 N N . ASN A 1 106 ? -5.572 -8.365 15.337 1.00 96.25 106 ASN A N 1
ATOM 813 C CA . ASN A 1 106 ? -5.628 -7.034 14.732 1.00 96.25 106 ASN A CA 1
ATOM 814 C C . ASN A 1 106 ? -4.511 -6.783 13.705 1.00 96.25 106 ASN A C 1
ATOM 816 O O . ASN A 1 106 ? -4.208 -5.629 13.403 1.00 96.25 106 ASN A O 1
ATOM 820 N N . VAL A 1 107 ? -3.863 -7.841 13.206 1.00 97.06 107 VAL A N 1
ATOM 821 C CA . VAL A 1 107 ? -2.783 -7.733 12.215 1.00 97.06 107 VAL A CA 1
ATOM 822 C C . VAL A 1 107 ? -3.122 -8.572 10.997 1.00 97.06 107 VAL A C 1
ATOM 824 O O . VAL A 1 107 ? -3.381 -9.771 11.111 1.00 97.06 107 VAL A O 1
ATOM 827 N N . ILE A 1 108 ? -3.056 -7.943 9.832 1.00 96.44 108 ILE A N 1
ATOM 828 C CA . ILE A 1 108 ? -3.332 -8.549 8.531 1.00 96.44 108 ILE A CA 1
ATOM 829 C C . ILE A 1 108 ? -2.115 -8.446 7.618 1.00 96.44 108 ILE A C 1
ATOM 831 O O . ILE A 1 108 ? -1.303 -7.523 7.732 1.00 96.44 108 ILE A O 1
ATOM 835 N N . GLU A 1 109 ? -1.975 -9.420 6.727 1.00 93.94 109 GLU A N 1
ATOM 836 C CA . GLU A 1 109 ? -1.007 -9.373 5.639 1.00 93.94 109 GLU A CA 1
ATOM 837 C C . GLU A 1 109 ? -1.531 -8.428 4.557 1.00 93.94 109 GLU A C 1
ATOM 839 O O . GLU A 1 109 ? -2.602 -8.642 3.989 1.00 93.94 109 GLU A O 1
ATOM 844 N N . GLY A 1 110 ? -0.789 -7.353 4.316 1.00 92.69 110 GLY A N 1
ATOM 845 C CA . GLY A 1 110 ? -1.052 -6.390 3.261 1.00 92.69 110 GLY A CA 1
ATOM 846 C C . GLY A 1 110 ? -0.229 -6.654 1.996 1.00 92.69 110 GLY A C 1
ATOM 847 O O . GLY A 1 110 ? 0.532 -7.624 1.913 1.00 92.69 110 GLY A O 1
ATOM 848 N N . PRO A 1 111 ? -0.337 -5.756 1.002 1.00 91.06 111 PRO A N 1
ATOM 849 C CA . PRO A 1 111 ? 0.383 -5.860 -0.262 1.00 91.06 111 PRO A CA 1
ATOM 850 C C . PRO A 1 111 ? 1.893 -6.046 -0.073 1.00 91.06 111 PRO A C 1
ATOM 852 O O . PRO A 1 111 ? 2.511 -5.409 0.783 1.00 91.06 111 PRO A O 1
ATOM 855 N N . ALA A 1 112 ? 2.494 -6.908 -0.896 1.00 87.06 112 ALA A N 1
ATOM 856 C CA . ALA A 1 112 ? 3.915 -7.273 -0.827 1.00 87.06 112 ALA A CA 1
ATOM 857 C C . ALA A 1 112 ? 4.376 -7.849 0.533 1.00 87.06 112 ALA A C 1
ATOM 859 O O . ALA A 1 112 ? 5.559 -7.768 0.872 1.00 87.06 112 ALA A O 1
ATOM 860 N N . GLY A 1 113 ? 3.455 -8.426 1.314 1.00 87.94 113 GLY A N 1
ATOM 861 C CA . GLY A 1 113 ? 3.758 -9.099 2.580 1.00 87.94 113 GLY A CA 1
ATOM 862 C C . GLY A 1 113 ? 4.039 -8.150 3.748 1.00 87.94 113 GLY A C 1
ATOM 863 O O . GLY A 1 113 ? 4.599 -8.572 4.762 1.00 87.94 113 GLY A O 1
ATOM 864 N N . ILE A 1 114 ? 3.701 -6.859 3.625 1.00 90.50 114 ILE A N 1
ATOM 865 C CA . ILE A 1 114 ? 3.816 -5.925 4.749 1.00 90.50 114 ILE A CA 1
ATOM 866 C C . ILE A 1 114 ? 2.745 -6.224 5.793 1.00 90.50 114 ILE A C 1
ATOM 868 O O . ILE A 1 114 ? 1.595 -6.488 5.461 1.00 90.50 114 ILE A O 1
ATOM 872 N N . GLU A 1 115 ? 3.094 -6.143 7.072 1.00 94.81 115 GLU A N 1
ATOM 873 C CA . GLU A 1 115 ? 2.088 -6.272 8.121 1.00 94.81 115 GLU A CA 1
ATOM 874 C C . GLU A 1 115 ? 1.317 -4.959 8.271 1.00 94.81 115 GLU A C 1
ATOM 876 O O . GLU A 1 115 ? 1.917 -3.883 8.337 1.00 94.81 115 GLU A O 1
ATOM 881 N N . VAL A 1 116 ? -0.004 -5.041 8.387 1.00 96.12 116 VAL A N 1
ATOM 882 C CA . VAL A 1 116 ? -0.852 -3.895 8.723 1.00 96.12 116 VAL A CA 1
ATOM 883 C C . VAL A 1 116 ? -1.539 -4.181 10.047 1.00 96.12 116 VAL A C 1
ATOM 885 O O . VAL A 1 116 ? -2.315 -5.123 10.167 1.00 96.12 116 VAL A O 1
ATOM 888 N N . GLU A 1 117 ? -1.204 -3.392 11.064 1.00 97.44 117 GLU A N 1
ATOM 889 C CA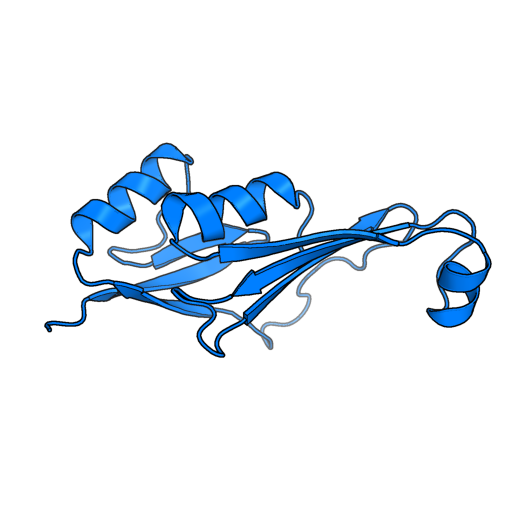 . GLU A 1 117 ? -1.806 -3.470 12.394 1.00 97.44 117 GLU A CA 1
ATOM 890 C C . GLU A 1 117 ? -2.884 -2.400 12.528 1.00 97.44 117 GLU A C 1
ATOM 892 O O . GLU A 1 117 ? -2.616 -1.211 12.345 1.00 97.44 117 GLU A O 1
ATOM 897 N N . LEU A 1 118 ? -4.089 -2.822 12.890 1.00 96.81 118 LEU A N 1
ATOM 898 C CA . LEU A 1 118 ? -5.197 -1.932 13.196 1.00 96.81 118 LEU A CA 1
ATOM 899 C C . LEU A 1 118 ? -5.235 -1.656 14.701 1.00 96.81 118 LEU A C 1
ATOM 901 O O . LEU A 1 118 ? -5.177 -2.572 15.526 1.00 96.81 118 LEU A O 1
ATOM 905 N N . ARG A 1 119 ? -5.339 -0.381 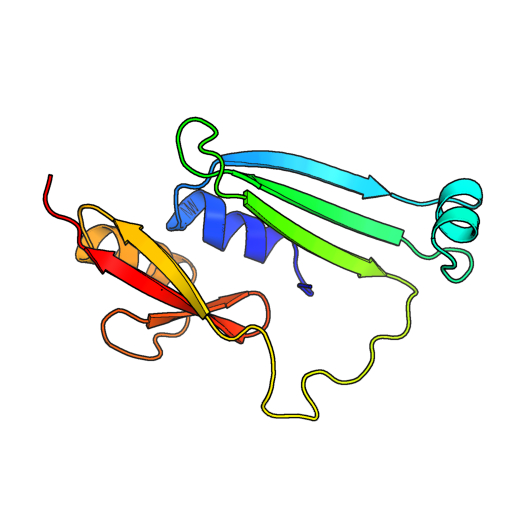15.073 1.00 96.50 119 ARG A N 1
ATOM 906 C CA . ARG A 1 119 ? -5.499 0.056 16.461 1.00 96.50 119 ARG A CA 1
ATOM 907 C C . ARG A 1 119 ? -6.807 0.789 16.635 1.00 96.50 119 ARG A C 1
ATOM 909 O O . ARG A 1 119 ? -7.040 1.810 15.995 1.00 96.50 119 ARG A O 1
ATOM 916 N N . GLU A 1 120 ? -7.628 0.290 17.543 1.00 95.12 120 GLU A N 1
ATOM 917 C CA . GLU A 1 120 ? -8.841 0.994 17.920 1.00 95.12 120 GLU A CA 1
ATOM 918 C C . GLU A 1 120 ? -8.493 2.223 18.769 1.00 95.12 120 GLU A C 1
ATOM 920 O O . GLU A 1 120 ? -7.772 2.127 19.767 1.00 95.12 120 GLU A O 1
ATOM 925 N N . VAL A 1 121 ? -8.989 3.388 18.363 1.00 92.44 121 VAL A N 1
ATOM 926 C CA . VAL A 1 121 ? -8.888 4.637 19.120 1.00 92.44 121 VAL A CA 1
ATOM 927 C C . VAL A 1 121 ? -10.291 5.096 19.492 1.00 92.44 121 VAL A C 1
ATOM 929 O O . VAL A 1 121 ? -11.159 5.247 18.635 1.00 92.44 121 VAL A O 1
ATOM 932 N N . LYS A 1 122 ? -10.527 5.306 20.789 1.00 79.44 122 LYS A N 1
ATOM 933 C CA . LYS A 1 122 ? -11.793 5.861 21.277 1.00 79.44 122 LYS A CA 1
ATOM 934 C C . LYS A 1 122 ? -11.778 7.371 21.052 1.00 79.44 122 LYS A C 1
ATOM 936 O O . LYS A 1 122 ? -10.805 8.017 21.446 1.00 79.44 122 LYS A O 1
ATOM 941 N N . GLN A 1 123 ? -12.815 7.893 20.399 1.00 61.88 123 GLN A N 1
ATOM 942 C CA . GLN A 1 123 ? -13.061 9.336 20.307 1.00 61.88 123 GLN A CA 1
ATOM 943 C C . GLN A 1 123 ? -13.571 9.888 21.638 1.00 61.88 123 GLN A C 1
ATOM 945 O O . GLN A 1 123 ? -14.296 9.148 22.344 1.00 61.88 123 GLN A O 1
#

Secondary structure (DSSP, 8-state):
--S-HHHHHIIIIIIT-PEEEEEEEEESHHHHHHHTPPTT-EEEEEEEEEGGGEEEEEEEEEEESSPPPPS-SSS-S--EEEEEES-HHHHHHHHHHTTPPEEETTEEE-GGG-EEEEEE---

Sequence (123 aa):
MVEDVDQAIAFFRDAGGMTLLFDGVMQGEVFEEMIGFPSGASLRIAFLAGPEKAPARIEFMSFEGVERSEGRKDNIGIRRIVMSTTDLAETLAKFVELECRMISENVIEGPAGIEVELREVKQ

Radius of gyration: 16.22 Å; chains: 1; bounding box: 35×28×44 Å